Protein AF-A0A141RFL1-F1 (afdb_monomer_lite)

pLDDT: mean 76.65, std 16.72, range [38.09, 94.25]

Secondary structure (DSSP, 8-state):
-----S-STTS-----S--HHHHHHHTT-HHHHHHHHHIIIIIHHHHHHHHHHHHHHHHTSSSHHHHHHHHHHHHHHHHHHHHHHHHHHHHHHHHH-HHHHTTT-

Structure (mmCIF, N/CA/C/O backbone):
data_AF-A0A141RFL1-F1
#
_entry.id   AF-A0A141RFL1-F1
#
loop_
_atom_site.group_PDB
_atom_site.id
_atom_site.type_symbol
_atom_site.label_atom_id
_atom_site.label_alt_id
_atom_site.label_comp_id
_atom_site.label_asym_id
_atom_site.label_entity_id
_atom_site.label_seq_id
_atom_site.pdbx_PDB_ins_code
_atom_site.Cartn_x
_atom_site.Cartn_y
_atom_site.Cartn_z
_atom_site.occupancy
_atom_site.B_iso_or_equiv
_atom_site.auth_seq_id
_atom_site.auth_comp_id
_atom_site.auth_asym_id
_atom_site.auth_atom_id
_atom_site.pdbx_PDB_model_num
ATOM 1 N N . MET A 1 1 ? 50.847 -17.788 4.659 1.00 38.09 1 MET A N 1
ATOM 2 C CA . MET A 1 1 ? 50.616 -16.348 4.912 1.00 38.09 1 MET A CA 1
ATOM 3 C C . MET A 1 1 ? 50.038 -15.738 3.643 1.00 38.09 1 MET A C 1
ATOM 5 O O . MET A 1 1 ? 50.383 -16.218 2.569 1.00 38.09 1 MET A O 1
ATOM 9 N N . PRO A 1 2 ? 49.042 -14.855 3.774 1.00 46.25 2 PRO A N 1
ATOM 10 C CA . PRO A 1 2 ? 47.853 -14.850 2.932 1.00 46.25 2 PRO A CA 1
ATOM 11 C C . PRO A 1 2 ? 48.034 -13.969 1.698 1.00 46.25 2 PRO A C 1
ATOM 13 O O . PRO A 1 2 ? 48.460 -12.825 1.809 1.00 46.25 2 PRO A O 1
ATOM 16 N N . ASN A 1 3 ? 47.656 -14.484 0.530 1.00 41.47 3 ASN A N 1
ATOM 17 C CA . ASN A 1 3 ? 47.456 -13.663 -0.656 1.00 41.47 3 ASN A CA 1
ATOM 18 C C . ASN A 1 3 ? 45.978 -13.252 -0.694 1.00 41.47 3 ASN A C 1
ATOM 20 O O . ASN A 1 3 ? 45.188 -13.775 -1.477 1.00 41.47 3 ASN A O 1
ATOM 24 N N . SER A 1 4 ? 45.592 -12.384 0.245 1.00 47.44 4 SER A N 1
ATOM 25 C CA . SER A 1 4 ? 44.285 -11.730 0.246 1.00 47.44 4 SER A CA 1
ATOM 26 C C . SER A 1 4 ? 44.295 -10.687 -0.864 1.00 47.44 4 SER A C 1
ATOM 28 O O . SER A 1 4 ? 44.675 -9.537 -0.656 1.00 47.44 4 SER A O 1
ATOM 30 N N . THR A 1 5 ? 43.931 -11.113 -2.070 1.00 48.75 5 THR A N 1
ATOM 31 C CA . THR A 1 5 ? 43.609 -10.210 -3.170 1.00 48.75 5 THR A CA 1
ATOM 32 C C . THR A 1 5 ? 42.537 -9.208 -2.710 1.00 48.75 5 THR A C 1
ATOM 34 O O . THR A 1 5 ? 41.634 -9.575 -1.954 1.00 48.75 5 THR A O 1
ATOM 37 N N . PRO A 1 6 ? 42.615 -7.939 -3.140 1.00 47.47 6 PRO A N 1
ATOM 38 C CA . PRO A 1 6 ? 41.807 -6.819 -2.649 1.00 47.47 6 PRO A CA 1
ATOM 39 C C . PRO A 1 6 ? 40.377 -6.849 -3.220 1.00 47.47 6 PRO A C 1
ATOM 41 O O . PRO A 1 6 ? 39.888 -5.881 -3.792 1.00 47.47 6 PRO A O 1
ATOM 44 N N . VAL A 1 7 ? 39.692 -7.986 -3.104 1.00 53.78 7 VAL A N 1
ATOM 45 C CA . VAL A 1 7 ? 38.349 -8.210 -3.666 1.00 53.78 7 VAL A CA 1
ATOM 46 C C . VAL A 1 7 ? 37.215 -7.832 -2.709 1.00 53.78 7 VAL A C 1
ATOM 48 O O . VAL A 1 7 ? 36.050 -7.995 -3.049 1.00 53.78 7 VAL A O 1
ATOM 51 N N . ILE A 1 8 ? 37.532 -7.288 -1.529 1.00 50.91 8 ILE A N 1
ATOM 52 C CA . ILE A 1 8 ? 36.531 -6.823 -0.550 1.00 50.91 8 ILE A CA 1
ATOM 53 C C . ILE A 1 8 ? 36.407 -5.286 -0.536 1.00 50.91 8 ILE A C 1
ATOM 55 O O . ILE A 1 8 ? 35.404 -4.746 -0.080 1.00 50.91 8 ILE A O 1
ATOM 59 N N . GLU A 1 9 ? 37.342 -4.553 -1.145 1.00 44.72 9 GLU A N 1
ATOM 60 C CA . GLU A 1 9 ? 37.351 -3.080 -1.124 1.00 44.72 9 GLU A CA 1
ATOM 61 C C . GLU A 1 9 ? 36.652 -2.429 -2.336 1.00 44.72 9 GLU A C 1
ATOM 63 O O . GLU A 1 9 ? 36.713 -1.222 -2.537 1.00 44.72 9 GLU A O 1
ATOM 68 N N . ALA A 1 10 ? 35.931 -3.217 -3.142 1.00 46.19 10 ALA A N 1
ATOM 69 C CA . ALA A 1 10 ? 35.061 -2.705 -4.209 1.00 46.19 10 ALA A CA 1
ATOM 70 C C . ALA A 1 10 ? 33.584 -2.573 -3.781 1.00 46.19 10 ALA A C 1
ATOM 72 O O . ALA A 1 10 ? 32.742 -2.207 -4.598 1.00 46.19 10 ALA A O 1
ATOM 73 N N . HIS A 1 11 ? 33.251 -2.856 -2.514 1.00 46.78 11 HIS A N 1
ATOM 74 C CA . HIS A 1 11 ? 31.880 -2.755 -1.990 1.00 46.78 11 HIS A CA 1
ATOM 75 C C . HIS A 1 11 ? 31.631 -1.513 -1.112 1.00 46.78 11 HIS A C 1
ATOM 77 O O . HIS A 1 11 ? 30.557 -1.354 -0.541 1.00 46.78 11 HIS A O 1
ATOM 83 N N . SER A 1 12 ? 32.600 -0.599 -1.026 1.00 46.94 12 SER A N 1
ATOM 84 C CA . SER A 1 12 ? 32.512 0.648 -0.249 1.00 46.94 12 SER A CA 1
ATOM 85 C C . SER A 1 12 ? 32.536 1.915 -1.118 1.00 46.94 12 SER A C 1
ATOM 87 O O . SER A 1 12 ? 32.696 3.021 -0.605 1.00 46.94 12 SER A O 1
ATOM 89 N N . ALA A 1 13 ? 32.313 1.801 -2.433 1.00 42.88 13 ALA A N 1
ATOM 90 C CA . ALA A 1 13 ? 32.161 2.952 -3.324 1.00 42.88 13 ALA A CA 1
ATOM 91 C C . ALA A 1 13 ? 30.718 3.487 -3.304 1.00 42.88 13 ALA A C 1
ATOM 93 O O . ALA A 1 13 ? 29.984 3.466 -4.290 1.00 42.88 13 ALA A O 1
ATOM 94 N N . ASN A 1 14 ? 30.334 4.024 -2.152 1.00 55.44 14 ASN A N 1
ATOM 95 C CA . ASN A 1 14 ? 29.365 5.103 -2.059 1.00 55.44 14 ASN A CA 1
ATOM 96 C C . ASN A 1 14 ? 29.792 6.255 -3.000 1.00 55.44 14 ASN A C 1
ATOM 98 O O . ASN A 1 14 ? 30.628 7.082 -2.637 1.00 55.44 14 ASN A O 1
ATOM 102 N N . ARG A 1 15 ? 29.250 6.312 -4.223 1.00 49.81 15 ARG A N 1
ATOM 103 C CA . ARG A 1 15 ? 29.325 7.495 -5.099 1.00 49.81 15 ARG A CA 1
ATOM 104 C C . ARG A 1 15 ? 27.982 7.729 -5.788 1.00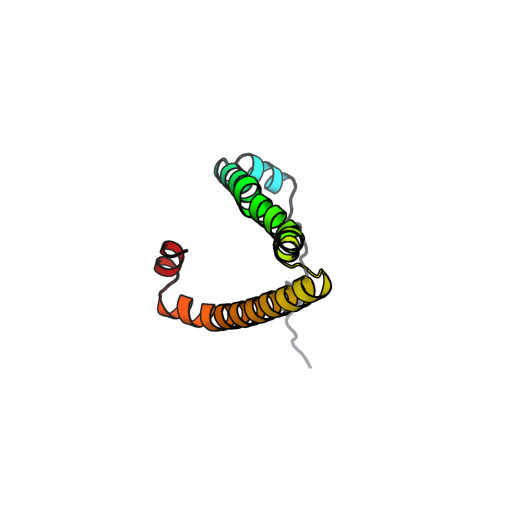 49.81 15 ARG A C 1
ATOM 106 O O . ARG A 1 15 ? 27.754 7.281 -6.901 1.00 49.81 15 ARG A O 1
ATOM 113 N N . GLN A 1 16 ? 27.104 8.440 -5.080 1.00 53.75 16 GLN A N 1
ATOM 114 C CA . GLN A 1 16 ? 25.918 9.137 -5.603 1.00 53.75 16 GLN A CA 1
ATOM 115 C C . GLN A 1 16 ? 25.024 8.320 -6.557 1.00 53.75 16 GLN A C 1
ATOM 117 O O . GLN A 1 16 ? 24.869 8.657 -7.726 1.00 53.75 16 GLN A O 1
ATOM 122 N N . ALA A 1 17 ? 24.324 7.311 -6.027 1.00 56.41 17 ALA A N 1
ATOM 123 C CA . ALA A 1 17 ? 23.152 6.738 -6.709 1.00 56.41 17 ALA A CA 1
ATOM 124 C C . ALA A 1 17 ? 22.019 7.773 -6.898 1.00 56.41 17 ALA A C 1
ATOM 126 O O . ALA A 1 17 ? 21.143 7.610 -7.743 1.00 56.41 17 ALA A O 1
ATOM 127 N N . PHE A 1 18 ? 22.060 8.867 -6.133 1.00 61.31 18 PHE A N 1
ATOM 128 C CA . PHE A 1 18 ? 21.168 10.008 -6.260 1.00 61.31 18 PHE A CA 1
ATOM 129 C C . PHE A 1 18 ? 21.967 11.236 -6.709 1.00 61.31 18 PHE A C 1
ATOM 131 O O . PHE A 1 18 ? 22.635 11.897 -5.913 1.00 61.31 18 PHE A O 1
ATOM 138 N N . SER A 1 19 ? 21.914 11.527 -8.006 1.00 79.62 19 SER A N 1
ATOM 139 C CA . SER A 1 19 ? 22.346 12.804 -8.569 1.00 79.62 19 SER A CA 1
ATOM 140 C C . SER A 1 19 ? 21.109 13.664 -8.799 1.00 79.62 19 SER A C 1
ATOM 142 O O . SER A 1 19 ? 20.146 13.213 -9.422 1.00 79.62 19 SER A O 1
ATOM 144 N N . LEU A 1 20 ? 21.130 14.922 -8.343 1.00 79.44 20 LEU A N 1
ATOM 145 C CA . LEU A 1 20 ? 20.044 15.882 -8.600 1.00 79.44 20 LEU A CA 1
ATOM 146 C C . LEU A 1 20 ? 19.753 16.030 -10.100 1.00 79.44 20 LEU A C 1
ATOM 148 O O . LEU A 1 20 ? 18.621 16.297 -10.495 1.00 79.44 20 LEU A O 1
ATOM 152 N N . ARG A 1 21 ? 20.763 15.793 -10.945 1.00 80.62 21 ARG A N 1
ATOM 153 C CA . ARG A 1 21 ? 20.619 15.772 -12.401 1.00 80.62 21 ARG A CA 1
ATOM 154 C C . ARG A 1 21 ? 19.751 14.605 -12.873 1.00 80.62 21 ARG A C 1
ATOM 156 O O . ARG A 1 21 ? 18.863 14.812 -13.689 1.00 80.62 21 ARG A O 1
ATOM 163 N N . THR A 1 22 ? 19.951 13.415 -12.315 1.00 82.25 22 THR A N 1
ATOM 164 C CA . THR A 1 22 ? 19.136 12.227 -12.608 1.00 82.25 22 THR A CA 1
ATOM 165 C C . THR A 1 22 ? 17.700 12.400 -12.104 1.00 82.25 22 THR A C 1
ATOM 167 O O . THR A 1 22 ? 16.757 12.053 -12.810 1.00 82.25 22 THR A O 1
ATOM 170 N N . ALA A 1 23 ? 17.507 13.018 -10.933 1.00 84.38 23 ALA A N 1
ATOM 171 C CA . ALA A 1 23 ? 16.172 13.377 -10.446 1.00 84.38 23 ALA A CA 1
ATOM 172 C C . ALA A 1 23 ? 15.469 14.389 -11.375 1.00 84.38 23 ALA A C 1
ATOM 174 O O . ALA A 1 23 ? 14.291 14.233 -11.691 1.00 84.38 23 ALA A O 1
ATOM 175 N N . ALA A 1 24 ? 16.196 15.392 -11.877 1.00 86.25 24 ALA A N 1
ATOM 176 C CA . ALA A 1 24 ? 15.665 16.354 -12.843 1.00 86.25 24 ALA A CA 1
ATOM 177 C C . ALA A 1 24 ? 15.349 15.720 -14.213 1.00 86.25 24 ALA A C 1
ATOM 179 O O . ALA A 1 24 ? 14.409 16.141 -14.888 1.00 86.25 24 ALA A O 1
ATOM 180 N N . GLU A 1 25 ? 16.104 14.703 -14.630 1.00 86.56 25 GLU A N 1
ATOM 181 C CA . GLU A 1 25 ? 15.823 13.927 -15.843 1.00 86.56 25 GLU A CA 1
ATOM 182 C C . GLU A 1 25 ? 14.548 13.077 -15.696 1.00 86.56 25 GLU A C 1
ATOM 184 O O . GLU A 1 25 ? 13.744 13.040 -16.628 1.00 86.56 25 GLU A O 1
ATOM 189 N N . LEU A 1 26 ? 14.286 12.494 -14.518 1.00 86.44 26 LEU A N 1
ATOM 190 C CA . LEU A 1 26 ? 13.026 11.787 -14.231 1.00 86.44 26 LEU A CA 1
ATOM 191 C C . LEU A 1 26 ? 11.802 12.705 -14.363 1.00 86.44 26 LEU A C 1
ATOM 193 O O . LEU A 1 26 ? 10.797 12.307 -14.951 1.00 86.44 26 LEU A O 1
ATOM 197 N N . LEU A 1 27 ? 11.903 13.959 -13.907 1.00 88.31 27 LEU A N 1
ATOM 198 C CA . LEU A 1 27 ? 10.829 14.953 -14.046 1.00 88.31 27 LEU A CA 1
ATOM 199 C C . LEU A 1 27 ? 10.511 15.308 -15.508 1.00 88.31 27 LEU A C 1
ATOM 201 O O . LEU A 1 27 ? 9.428 15.818 -15.791 1.00 88.31 27 LEU A O 1
ATOM 205 N N . ARG A 1 28 ? 11.412 15.030 -16.458 1.00 88.75 28 ARG A N 1
ATOM 206 C CA . ARG A 1 28 ? 11.149 15.210 -17.897 1.00 88.75 28 ARG A CA 1
ATOM 207 C C . ARG A 1 28 ? 10.444 14.014 -18.539 1.00 88.75 28 ARG A C 1
ATOM 209 O O . ARG A 1 28 ? 10.012 14.118 -19.685 1.00 88.75 28 ARG A O 1
ATOM 216 N N . MET A 1 29 ? 10.313 12.884 -17.842 1.00 91.94 29 MET A N 1
ATOM 217 C CA . MET A 1 29 ? 9.712 11.673 -18.400 1.00 91.94 29 MET A CA 1
ATOM 218 C C . MET A 1 29 ? 8.183 11.681 -18.235 1.00 91.94 29 MET A C 1
ATOM 220 O O . MET A 1 29 ? 7.690 11.622 -17.110 1.00 91.94 29 MET A O 1
ATOM 224 N N . PRO A 1 30 ? 7.385 11.635 -19.320 1.00 89.12 30 PRO A N 1
ATOM 225 C CA . PRO A 1 30 ? 5.921 11.629 -19.210 1.00 89.12 30 PRO A CA 1
ATOM 226 C C . PRO A 1 30 ? 5.381 10.379 -18.496 1.00 89.12 30 PRO A C 1
ATOM 228 O O . PRO A 1 30 ? 4.388 10.445 -17.777 1.00 89.12 30 PRO A O 1
ATOM 231 N N . ARG A 1 31 ? 6.070 9.235 -18.622 1.00 90.31 31 ARG A N 1
ATOM 232 C CA . ARG A 1 31 ? 5.717 7.994 -17.908 1.00 90.31 31 ARG A CA 1
ATOM 233 C C . ARG A 1 31 ? 5.869 8.127 -16.390 1.00 90.31 31 ARG A C 1
ATOM 235 O O . ARG A 1 31 ? 5.110 7.505 -15.658 1.00 90.31 31 ARG A O 1
ATOM 242 N N . PHE A 1 32 ? 6.821 8.941 -15.929 1.00 91.62 32 PHE A N 1
ATOM 243 C CA . PHE A 1 32 ? 7.018 9.207 -14.506 1.00 91.62 32 P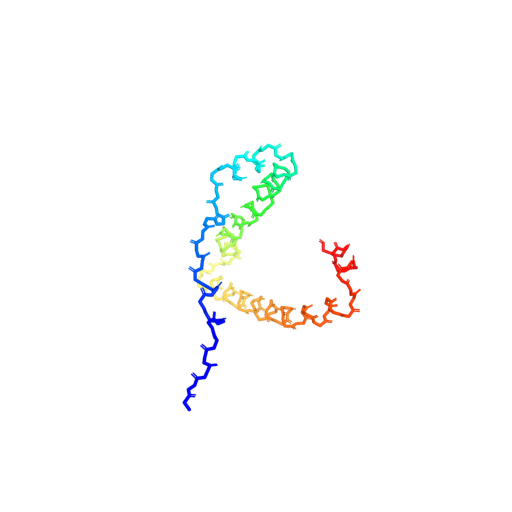HE A CA 1
ATOM 244 C C . PHE A 1 32 ? 5.852 10.016 -13.932 1.00 91.62 32 PHE A C 1
ATOM 246 O O . PHE A 1 32 ? 5.334 9.672 -12.878 1.00 91.62 32 PHE A O 1
ATOM 253 N N . TRP A 1 33 ? 5.351 11.007 -14.673 1.00 94.00 33 TRP A N 1
ATOM 254 C CA . TRP A 1 33 ? 4.134 11.729 -14.293 1.00 94.00 33 TRP A CA 1
ATOM 255 C C . TRP A 1 33 ? 2.899 10.828 -14.263 1.00 94.00 33 TRP A C 1
ATOM 257 O O . TRP A 1 33 ? 2.113 10.920 -13.326 1.00 94.00 33 TRP A O 1
ATOM 267 N N . GLY A 1 34 ? 2.758 9.906 -15.223 1.00 92.75 34 GLY A N 1
ATOM 268 C CA . GLY A 1 34 ? 1.706 8.884 -15.177 1.00 92.75 34 GLY A CA 1
ATOM 269 C C . GLY A 1 34 ? 1.784 8.013 -13.917 1.00 92.75 34 GLY A C 1
ATOM 270 O O . GLY A 1 34 ? 0.767 7.763 -13.276 1.00 92.75 34 GLY A O 1
ATOM 271 N N . PHE A 1 35 ? 2.995 7.617 -13.513 1.00 92.81 35 PHE A N 1
ATOM 272 C CA . PHE A 1 35 ? 3.217 6.898 -12.258 1.00 92.81 35 PHE A CA 1
ATOM 273 C C . PHE A 1 35 ? 2.880 7.752 -11.027 1.00 92.81 35 PHE A C 1
ATOM 275 O O . PHE A 1 35 ? 2.204 7.261 -10.130 1.00 92.81 35 PHE A O 1
ATOM 282 N N . ILE A 1 36 ? 3.270 9.032 -10.994 1.00 93.56 36 ILE A N 1
ATOM 283 C CA . ILE A 1 36 ? 2.897 9.952 -9.906 1.00 93.56 36 ILE A CA 1
ATOM 284 C C . ILE A 1 36 ? 1.377 10.059 -9.787 1.00 93.56 36 ILE A C 1
ATOM 286 O O . ILE A 1 36 ? 0.848 9.937 -8.688 1.00 93.56 36 ILE A O 1
ATOM 290 N N . VAL A 1 37 ? 0.667 10.255 -10.901 1.00 94.19 37 VAL A N 1
ATOM 291 C CA . VAL A 1 37 ? -0.801 10.343 -10.900 1.00 94.19 37 VAL A CA 1
ATOM 292 C C . VAL A 1 37 ? -1.424 9.049 -10.388 1.00 94.19 37 VAL A C 1
ATOM 294 O O . VAL A 1 37 ? -2.364 9.109 -9.604 1.00 94.19 37 VAL A O 1
ATOM 297 N N . TYR A 1 38 ? -0.891 7.888 -10.771 1.00 92.38 38 TYR A N 1
ATOM 298 C CA . TYR A 1 38 ? -1.348 6.606 -10.239 1.00 92.38 38 TYR A CA 1
ATOM 299 C C . TYR A 1 38 ? -1.119 6.494 -8.726 1.00 92.38 38 TYR A C 1
ATOM 301 O O . TYR A 1 38 ? -2.036 6.138 -7.990 1.00 92.38 38 TYR A O 1
ATOM 309 N N . VAL A 1 39 ? 0.079 6.835 -8.244 1.00 92.62 39 VAL A N 1
ATOM 310 C CA . VAL A 1 39 ? 0.402 6.782 -6.813 1.00 92.62 39 VAL A CA 1
ATOM 311 C C . VAL A 1 39 ? -0.503 7.725 -6.026 1.00 92.62 39 VAL A C 1
ATOM 313 O O . VAL A 1 39 ? -1.122 7.299 -5.060 1.00 92.62 39 VAL A O 1
ATOM 316 N N . 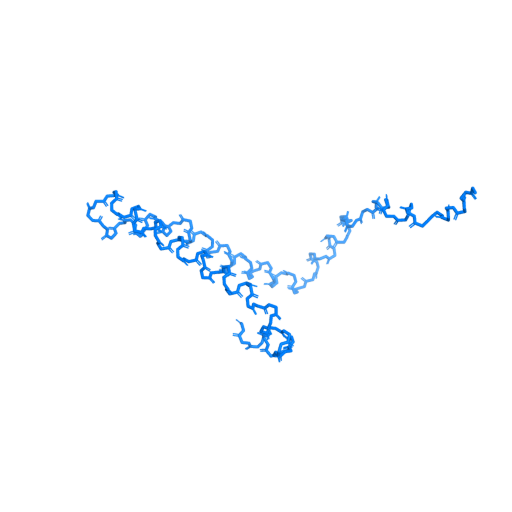VAL A 1 40 ? -0.647 8.975 -6.464 1.00 93.88 40 VAL A N 1
ATOM 317 C CA . VAL A 1 40 ? -1.478 9.973 -5.775 1.00 93.88 40 VAL A CA 1
ATOM 318 C C . VAL A 1 40 ? -2.968 9.636 -5.874 1.00 93.88 40 VAL A C 1
ATOM 320 O O . VAL A 1 40 ? -3.704 9.805 -4.908 1.00 93.88 40 VAL A O 1
ATOM 323 N N . GLY A 1 41 ? -3.429 9.173 -7.035 1.00 90.50 41 GLY 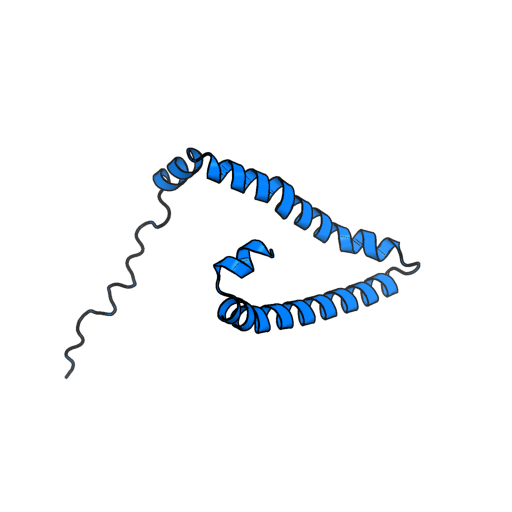A N 1
ATOM 324 C CA . GLY A 1 41 ? -4.847 8.938 -7.300 1.00 90.50 41 GLY A CA 1
ATOM 325 C C . GLY A 1 41 ? -5.375 7.609 -6.768 1.00 90.50 41 GLY A C 1
ATOM 326 O O . GLY A 1 41 ? -6.536 7.538 -6.383 1.00 90.50 41 GLY A O 1
ATOM 327 N N . VAL A 1 42 ? -4.549 6.563 -6.744 1.00 92.56 42 VAL A N 1
ATOM 328 C CA . VAL A 1 42 ? -4.967 5.214 -6.334 1.00 92.56 42 VAL A CA 1
ATOM 329 C C . VAL A 1 42 ? -4.346 4.850 -4.996 1.00 92.56 42 VAL A C 1
ATOM 331 O O . VAL A 1 42 ? -5.077 4.646 -4.032 1.00 92.56 42 VAL A O 1
ATOM 334 N N . ALA A 1 43 ? -3.013 4.801 -4.914 1.00 91.19 43 ALA A N 1
ATOM 335 C CA . ALA A 1 43 ? -2.336 4.321 -3.710 1.00 91.19 43 ALA A CA 1
ATOM 336 C C . ALA A 1 43 ? -2.594 5.245 -2.509 1.00 91.19 43 ALA A C 1
ATOM 338 O O . ALA A 1 43 ? -3.046 4.787 -1.468 1.00 91.19 43 ALA A O 1
ATOM 339 N N . SER A 1 44 ? -2.414 6.559 -2.670 1.00 91.25 44 SER A N 1
ATOM 340 C CA . SER A 1 44 ? -2.640 7.513 -1.580 1.00 91.25 44 SER A CA 1
ATOM 341 C C . SER A 1 44 ? -4.113 7.617 -1.179 1.00 91.25 44 SER A C 1
ATOM 343 O O . SER A 1 44 ? -4.410 7.789 -0.002 1.00 91.25 44 SER A O 1
ATOM 345 N N . VAL A 1 45 ? -5.048 7.497 -2.127 1.00 91.88 45 VAL A N 1
ATOM 346 C CA . VAL A 1 45 ? -6.486 7.491 -1.806 1.00 91.88 45 VAL A CA 1
ATOM 347 C C . VAL A 1 45 ? -6.860 6.233 -1.024 1.00 91.88 45 VAL A C 1
ATOM 349 O O . VAL A 1 45 ? -7.594 6.331 -0.042 1.00 91.88 45 VAL A O 1
ATOM 352 N N . TYR A 1 46 ? -6.328 5.074 -1.422 1.00 90.19 46 TYR A N 1
ATOM 353 C CA . TYR A 1 46 ? -6.506 3.827 -0.685 1.00 90.19 46 TYR A CA 1
ATOM 354 C C . TYR A 1 46 ? -5.930 3.922 0.732 1.00 90.19 46 TYR A C 1
ATOM 356 O O . TYR A 1 46 ? -6.628 3.588 1.684 1.00 90.19 46 TYR A O 1
ATOM 364 N N . ASP A 1 47 ? -4.717 4.456 0.893 1.00 90.25 47 ASP A N 1
ATOM 365 C CA . ASP A 1 47 ? -4.094 4.625 2.211 1.00 90.25 47 ASP A CA 1
ATOM 366 C C . ASP A 1 47 ? -4.937 5.519 3.134 1.00 90.25 47 ASP A C 1
ATOM 368 O O . ASP A 1 47 ? -5.141 5.197 4.304 1.00 90.25 47 ASP A O 1
ATOM 372 N N . VAL A 1 48 ? -5.470 6.636 2.621 1.00 91.19 48 VAL A N 1
ATOM 373 C CA . VAL A 1 48 ? -6.351 7.523 3.405 1.00 91.19 48 VAL A CA 1
ATOM 374 C C . VAL A 1 48 ? -7.657 6.818 3.775 1.00 91.19 48 VAL A C 1
ATOM 376 O O . VAL A 1 48 ? -8.143 6.973 4.899 1.00 91.19 48 VAL A O 1
ATOM 379 N N . PHE A 1 49 ? -8.227 6.042 2.851 1.00 89.31 49 PHE A N 1
ATOM 380 C CA . PHE A 1 49 ? -9.406 5.227 3.127 1.00 89.31 49 PHE A CA 1
ATOM 381 C C . PHE A 1 49 ? -9.126 4.212 4.241 1.00 89.31 49 PHE A C 1
ATOM 383 O O . PHE A 1 49 ? -9.888 4.159 5.206 1.00 89.31 49 PHE A O 1
ATOM 390 N N . ASP A 1 50 ? -8.024 3.467 4.155 1.00 88.19 50 ASP A N 1
ATOM 391 C CA . ASP A 1 50 ? -7.659 2.435 5.128 1.00 88.19 50 ASP A CA 1
ATOM 392 C C . ASP A 1 50 ? -7.394 3.032 6.523 1.00 88.19 50 ASP A C 1
ATOM 394 O O . ASP A 1 50 ? -7.883 2.531 7.538 1.00 88.19 50 ASP A O 1
ATOM 398 N N . GLN A 1 51 ? -6.753 4.205 6.586 1.00 87.88 51 GLN A N 1
ATOM 399 C CA . GLN A 1 51 ? -6.565 4.948 7.840 1.00 87.88 51 GLN A CA 1
ATOM 400 C C . GLN A 1 51 ? -7.889 5.309 8.529 1.00 87.88 51 GLN A C 1
ATOM 402 O O . GLN A 1 51 ? -7.984 5.283 9.760 1.00 87.88 51 GLN A O 1
ATOM 407 N N . GLN A 1 52 ? -8.923 5.656 7.759 1.00 87.62 52 GLN A N 1
ATOM 408 C CA . GLN A 1 52 ? -10.243 5.983 8.307 1.00 87.62 52 GLN A CA 1
ATOM 409 C C . GLN A 1 52 ? -11.154 4.763 8.461 1.00 87.62 52 GLN A C 1
ATOM 411 O O . GLN A 1 52 ? -12.127 4.820 9.226 1.00 87.62 52 GLN A O 1
ATOM 416 N N . PHE A 1 53 ? -10.828 3.652 7.800 1.00 86.19 53 PHE A N 1
ATOM 417 C CA . PHE A 1 53 ? -11.621 2.430 7.801 1.00 86.19 53 PHE A CA 1
ATOM 418 C C . PHE A 1 53 ? -11.862 1.917 9.221 1.00 86.19 53 PHE A C 1
ATOM 420 O O . PHE A 1 53 ? -12.980 1.530 9.546 1.00 86.19 53 PHE A O 1
ATOM 427 N N . ALA A 1 54 ? -10.874 2.018 10.114 1.00 79.69 54 ALA A N 1
ATOM 428 C CA . ALA A 1 54 ? -11.030 1.625 11.514 1.00 79.69 54 ALA A CA 1
ATOM 429 C C . ALA A 1 54 ? -12.152 2.391 12.242 1.00 79.69 54 ALA A C 1
ATOM 431 O O . ALA A 1 54 ? -12.879 1.811 13.050 1.00 79.69 54 ALA A O 1
ATOM 432 N N . ASN A 1 55 ? -12.318 3.688 11.969 1.00 83.00 55 ASN A N 1
ATOM 433 C CA . ASN A 1 55 ? -13.369 4.502 12.588 1.00 83.00 55 ASN A CA 1
ATOM 434 C C . ASN A 1 55 ? -14.738 4.212 11.961 1.00 83.00 55 ASN A C 1
ATOM 436 O O . ASN A 1 55 ? -15.726 4.071 12.683 1.00 83.00 55 ASN A O 1
ATOM 440 N N . PHE A 1 56 ? -14.781 4.048 10.636 1.00 83.69 56 PHE A N 1
ATOM 441 C CA . PHE A 1 56 ? -15.981 3.626 9.916 1.00 83.69 56 PHE A CA 1
ATOM 442 C C . PHE A 1 56 ? -16.463 2.248 10.392 1.00 83.69 56 PHE A C 1
ATOM 444 O O . PHE A 1 56 ? -17.619 2.100 10.773 1.00 83.69 56 PHE A O 1
ATOM 451 N N . PHE A 1 57 ? -15.570 1.262 10.482 1.00 82.12 57 PHE A N 1
ATOM 452 C CA . PHE A 1 57 ? -15.874 -0.098 10.928 1.00 82.12 57 PHE A CA 1
ATOM 453 C C . PHE A 1 57 ? -16.415 -0.138 12.362 1.00 82.12 57 PHE A C 1
ATOM 455 O O . PHE A 1 57 ? -17.408 -0.810 12.633 1.00 82.12 57 PHE A O 1
ATOM 462 N N . LYS A 1 58 ? -15.824 0.636 13.283 1.00 77.69 58 LYS A N 1
ATOM 463 C CA . LYS A 1 58 ? -16.313 0.744 14.668 1.00 77.69 58 LYS A CA 1
ATOM 464 C C . LYS A 1 58 ? -17.719 1.346 14.756 1.00 77.69 58 LYS A C 1
ATOM 466 O O . LYS A 1 58 ? -18.452 0.974 15.667 1.00 77.69 58 LYS A O 1
ATOM 471 N N . SER A 1 59 ? -18.112 2.218 13.822 1.00 82.25 59 SER A N 1
ATOM 472 C CA . SER A 1 59 ? -19.447 2.842 13.815 1.00 82.25 59 SER A CA 1
ATOM 473 C C . SER A 1 59 ? -20.603 1.855 13.590 1.00 82.25 59 SER A C 1
ATOM 475 O O . SER A 1 59 ? -21.729 2.138 13.987 1.00 82.25 59 SER A O 1
ATOM 477 N N . PHE A 1 60 ? -20.330 0.670 13.030 1.00 81.94 60 PHE A N 1
ATOM 478 C CA . PHE A 1 60 ? -21.330 -0.390 12.845 1.00 81.94 60 PHE A CA 1
ATOM 479 C C . PHE A 1 60 ? -21.685 -1.136 14.138 1.00 81.94 60 PHE A C 1
ATOM 481 O O . PHE A 1 60 ? -22.622 -1.936 14.147 1.00 81.94 60 PHE A O 1
ATOM 488 N N . PHE A 1 61 ? -20.954 -0.903 15.232 1.00 80.44 61 PHE A N 1
ATOM 489 C CA . PHE A 1 61 ? -21.147 -1.607 16.496 1.00 80.44 61 PHE A CA 1
ATOM 490 C C . PHE A 1 61 ? -21.738 -0.683 17.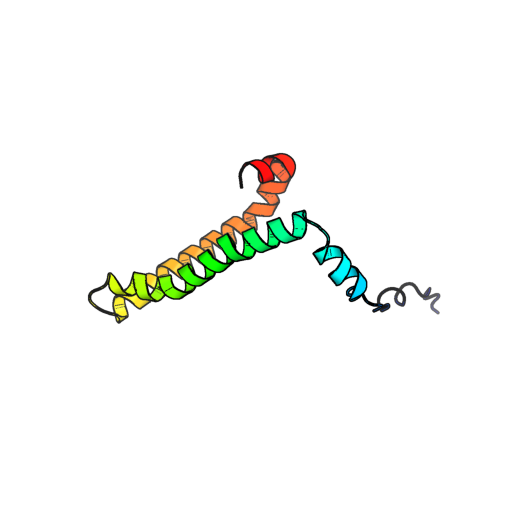558 1.00 80.44 61 PHE A C 1
ATOM 492 O O . PHE A 1 61 ? -21.292 0.444 17.752 1.00 80.44 61 PHE A O 1
ATOM 499 N N . ALA A 1 62 ? -22.710 -1.201 18.313 1.00 74.00 62 ALA A N 1
ATOM 500 C CA . ALA A 1 62 ? -23.349 -0.464 19.403 1.00 74.00 62 ALA A CA 1
ATOM 501 C C . ALA A 1 62 ? -22.405 -0.188 20.591 1.00 74.00 62 ALA A C 1
ATOM 503 O O . ALA A 1 62 ? -22.641 0.750 21.348 1.00 74.00 62 ALA A O 1
ATOM 504 N N . SER A 1 63 ? -21.340 -0.986 20.764 1.00 81.94 63 SER A N 1
ATOM 505 C CA . SER A 1 63 ? -20.297 -0.741 21.764 1.00 81.94 63 SER A CA 1
ATOM 506 C C . SER A 1 63 ? -18.910 -0.590 21.113 1.00 81.94 63 SER A C 1
ATOM 508 O O . SER A 1 63 ? -18.481 -1.467 20.351 1.00 81.94 63 SER A O 1
ATOM 510 N N . PRO A 1 64 ? -18.158 0.483 21.433 1.00 73.81 64 PRO A N 1
ATOM 511 C CA . PRO A 1 64 ? -16.812 0.710 20.896 1.00 73.81 64 PRO A CA 1
ATOM 512 C C . PRO A 1 64 ? -15.821 -0.417 21.221 1.00 73.81 64 PRO A C 1
ATOM 514 O O . PRO A 1 64 ? -14.906 -0.703 20.443 1.00 73.81 64 PRO A O 1
ATOM 517 N N . GLN A 1 65 ? -16.009 -1.071 22.370 1.00 80.38 65 GLN A N 1
ATOM 518 C CA . GLN A 1 65 ? -15.175 -2.177 22.833 1.00 80.38 65 GLN A CA 1
ATOM 519 C C . GLN A 1 65 ? -15.337 -3.397 21.925 1.00 80.38 65 GLN A C 1
ATOM 521 O O . GLN A 1 65 ? -14.336 -3.964 21.488 1.00 80.38 65 GLN A O 1
ATOM 526 N N . ARG A 1 66 ? -16.578 -3.752 21.558 1.00 80.12 66 ARG A N 1
ATOM 527 C CA . ARG A 1 66 ? -16.830 -4.887 20.662 1.00 80.12 66 ARG A CA 1
ATOM 528 C C . ARG A 1 66 ? -16.352 -4.601 19.241 1.00 80.12 66 ARG A C 1
ATOM 530 O O . ARG A 1 66 ? -15.757 -5.476 18.623 1.00 80.12 66 ARG A O 1
ATOM 537 N N . GLY A 1 67 ? -16.540 -3.373 18.752 1.00 79.62 67 GLY A N 1
ATOM 538 C CA . GLY A 1 67 ? -16.026 -2.962 17.442 1.00 79.62 67 GLY A CA 1
ATOM 539 C C . GLY A 1 67 ? -14.499 -3.031 17.350 1.00 79.62 67 GLY A C 1
ATOM 540 O O . GLY A 1 67 ? -13.964 -3.468 16.336 1.00 79.62 67 GLY A O 1
ATOM 541 N N . THR A 1 68 ? -13.788 -2.673 18.422 1.00 82.81 68 THR A N 1
ATOM 542 C CA . THR A 1 68 ? -12.317 -2.756 18.470 1.00 82.81 68 THR A CA 1
ATOM 543 C C . THR A 1 68 ? -11.823 -4.203 18.518 1.00 82.81 68 THR A C 1
ATOM 545 O O . THR A 1 68 ? -10.865 -4.542 17.829 1.00 82.81 68 THR A O 1
ATOM 548 N N . GLU A 1 69 ? -12.491 -5.065 19.285 1.00 85.88 69 GLU A N 1
ATOM 549 C CA . GLU A 1 69 ? -12.156 -6.490 19.375 1.00 85.88 69 GLU A CA 1
ATOM 550 C C . GLU A 1 69 ? -12.344 -7.203 18.024 1.00 85.88 69 GLU A C 1
ATOM 552 O O . GLU A 1 69 ? -11.439 -7.885 17.545 1.00 85.88 69 GLU A O 1
ATOM 557 N N . VAL A 1 70 ? -13.488 -6.986 17.362 1.00 85.38 70 VAL A N 1
ATOM 558 C CA . VAL A 1 70 ? -13.770 -7.572 16.041 1.00 85.38 70 VAL A CA 1
ATOM 559 C C . VAL A 1 70 ? -12.814 -7.029 14.981 1.00 85.38 70 VAL A C 1
ATOM 561 O O . VAL A 1 70 ? -12.308 -7.807 14.175 1.00 85.38 70 VAL A O 1
ATOM 564 N N . PHE A 1 71 ? -12.515 -5.726 15.004 1.00 84.75 71 PHE A N 1
ATOM 565 C CA . PHE A 1 71 ? -11.520 -5.137 14.107 1.00 84.75 71 PHE A CA 1
ATOM 566 C C . PHE A 1 71 ? -10.151 -5.804 14.283 1.00 84.75 71 PHE A C 1
ATOM 568 O O . PHE A 1 71 ? -9.546 -6.221 13.302 1.00 84.75 71 PHE A O 1
ATOM 575 N N . GLY A 1 72 ? -9.709 -6.005 15.530 1.00 85.44 72 GLY A N 1
ATOM 576 C CA . GLY A 1 72 ? -8.458 -6.704 15.827 1.00 85.44 72 GLY A CA 1
ATOM 577 C C . GLY A 1 72 ? -8.422 -8.136 15.285 1.00 85.44 72 GLY A C 1
ATOM 578 O O . GLY A 1 72 ? -7.419 -8.538 14.690 1.00 85.44 72 GLY A O 1
ATOM 579 N N . PHE A 1 73 ? -9.514 -8.897 15.424 1.00 89.69 73 PHE A N 1
ATOM 580 C CA . PHE A 1 73 ? -9.600 -10.245 14.849 1.00 89.69 73 PHE A CA 1
ATOM 581 C C . PHE A 1 73 ? -9.523 -10.236 13.320 1.00 89.69 73 PHE A C 1
ATOM 583 O O . PHE A 1 73 ? -8.808 -11.058 12.745 1.00 89.69 73 PHE A O 1
ATOM 590 N N . VAL A 1 74 ? -10.216 -9.302 12.664 1.00 88.56 74 VAL A N 1
ATOM 591 C CA . VAL A 1 74 ? -10.203 -9.172 11.200 1.00 88.56 74 VAL A CA 1
ATOM 592 C C . VAL A 1 74 ? -8.813 -8.786 10.699 1.00 88.56 74 VAL A C 1
ATOM 594 O O . VAL A 1 74 ? -8.302 -9.446 9.799 1.00 88.56 74 VAL A O 1
ATOM 597 N N . THR A 1 75 ? -8.165 -7.790 11.308 1.00 88.62 75 THR A N 1
ATOM 598 C CA . THR A 1 75 ? -6.801 -7.382 10.938 1.00 88.62 75 THR A CA 1
ATOM 599 C C . THR A 1 75 ? -5.804 -8.521 11.137 1.00 88.62 75 THR A C 1
ATOM 601 O O . THR A 1 75 ? -5.025 -8.816 10.238 1.00 88.62 75 THR A O 1
ATOM 604 N N . THR A 1 76 ? -5.863 -9.226 12.271 1.00 91.00 76 THR A N 1
ATOM 605 C CA . THR A 1 76 ? -4.957 -10.357 12.539 1.00 91.00 76 THR A CA 1
ATOM 606 C C . THR A 1 76 ? -5.160 -11.492 11.534 1.00 91.00 76 THR A C 1
ATOM 608 O O . THR A 1 76 ? -4.190 -12.048 11.022 1.00 91.00 76 THR A O 1
ATOM 611 N N . GLY A 1 77 ? -6.414 -11.829 11.219 1.00 92.81 77 GLY A N 1
ATOM 612 C CA . GLY A 1 77 ? -6.724 -12.826 10.193 1.00 92.81 77 GLY A CA 1
ATOM 613 C C . GLY A 1 77 ? -6.269 -12.392 8.796 1.00 92.81 77 GLY A C 1
ATOM 614 O O . GLY A 1 77 ? -5.727 -13.208 8.050 1.00 92.81 77 GLY A O 1
ATOM 615 N N . GLY A 1 78 ? -6.433 -11.108 8.469 1.00 89.75 78 GLY A N 1
ATOM 616 C CA . GLY A 1 78 ? -5.960 -10.505 7.225 1.00 89.75 78 GLY A CA 1
ATOM 617 C C . GLY A 1 78 ? -4.444 -10.597 7.073 1.00 89.75 78 GLY A C 1
ATOM 618 O O . GLY A 1 78 ? -3.972 -11.049 6.034 1.00 89.75 78 GLY A O 1
ATOM 619 N N . GLU A 1 79 ? -3.683 -10.272 8.119 1.00 92.25 79 GLU A N 1
ATOM 620 C CA . GLU A 1 79 ? -2.218 -10.373 8.101 1.00 92.25 79 GLU A CA 1
ATOM 621 C C . GLU A 1 79 ? -1.725 -11.820 8.000 1.00 92.25 79 GLU A C 1
ATOM 623 O O . GLU A 1 79 ? -0.773 -12.103 7.274 1.00 92.25 79 GLU A O 1
ATOM 628 N N . LEU A 1 80 ? -2.394 -12.770 8.660 1.00 94.25 80 LEU A N 1
ATOM 629 C CA . LEU A 1 80 ? -2.076 -14.193 8.502 1.00 94.25 80 LEU A CA 1
ATOM 630 C C . LEU A 1 80 ? -2.315 -14.673 7.065 1.00 94.25 80 LEU A C 1
ATOM 632 O O . LEU A 1 80 ? -1.493 -15.407 6.510 1.00 94.25 80 LEU A O 1
ATOM 636 N N . LEU A 1 81 ? -3.417 -14.243 6.447 1.00 91.81 81 LEU A N 1
ATOM 637 C CA . LEU A 1 81 ? -3.701 -14.542 5.048 1.00 91.81 81 LEU A CA 1
ATOM 638 C C . LEU A 1 81 ? -2.685 -13.867 4.118 1.00 91.81 81 LEU A C 1
ATOM 640 O O . LEU A 1 81 ? -2.183 -14.515 3.202 1.00 91.81 81 LEU A O 1
ATOM 644 N N . ASN A 1 82 ? -2.338 -12.606 4.373 1.00 90.44 82 ASN A N 1
ATOM 645 C CA . ASN A 1 82 ? -1.314 -11.874 3.632 1.00 90.44 82 ASN A CA 1
ATOM 646 C C . ASN A 1 82 ? 0.040 -12.596 3.705 1.00 90.44 82 ASN A C 1
ATOM 648 O O . ASN A 1 82 ? 0.659 -12.855 2.675 1.00 90.44 82 ASN A O 1
ATOM 652 N N . ALA A 1 83 ? 0.458 -13.028 4.895 1.00 90.31 83 ALA A N 1
ATOM 653 C CA . ALA A 1 83 ? 1.675 -13.810 5.084 1.00 90.31 83 ALA A CA 1
ATOM 654 C C . ALA A 1 83 ? 1.639 -15.137 4.308 1.00 90.31 83 ALA A C 1
ATOM 656 O O . ALA A 1 83 ? 2.627 -15.505 3.669 1.00 90.31 83 ALA A O 1
ATOM 657 N N . LEU A 1 84 ? 0.498 -15.837 4.300 1.00 91.00 84 LEU A N 1
ATOM 658 C CA . LEU A 1 84 ? 0.319 -17.063 3.518 1.00 91.00 84 LEU A CA 1
ATOM 659 C C . LEU A 1 84 ? 0.416 -16.796 2.008 1.00 91.00 84 LEU A C 1
ATOM 661 O O . LEU A 1 84 ? 1.068 -17.556 1.288 1.00 91.00 84 LEU A O 1
ATOM 665 N N . ILE A 1 85 ? -0.199 -15.713 1.527 1.00 89.00 85 ILE A N 1
ATOM 666 C CA . ILE A 1 85 ? -0.133 -15.292 0.123 1.00 89.00 85 ILE A CA 1
ATOM 667 C C . ILE A 1 85 ? 1.308 -14.943 -0.245 1.00 89.00 85 ILE A C 1
ATOM 669 O O . ILE A 1 85 ? 1.807 -15.453 -1.244 1.00 89.00 85 ILE A O 1
ATOM 673 N N . MET A 1 86 ? 2.006 -14.148 0.570 1.00 89.19 86 MET A N 1
ATOM 674 C CA . MET A 1 86 ? 3.408 -13.784 0.346 1.00 89.19 86 MET A CA 1
ATOM 675 C C . MET A 1 86 ? 4.340 -14.999 0.385 1.00 89.19 86 MET A C 1
ATO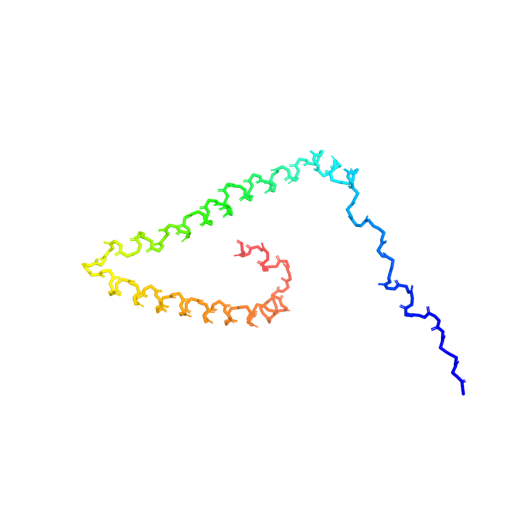M 677 O O . MET A 1 86 ? 5.285 -15.060 -0.397 1.00 89.19 86 MET A O 1
ATOM 681 N N . PHE A 1 87 ? 4.066 -15.994 1.232 1.00 88.25 87 PHE A N 1
ATOM 682 C CA . PHE A 1 87 ? 4.802 -17.260 1.247 1.00 88.25 87 PHE A CA 1
ATOM 683 C C . PHE A 1 87 ? 4.585 -18.066 -0.044 1.00 88.25 87 PHE A C 1
ATOM 685 O O . PHE A 1 87 ? 5.524 -18.643 -0.594 1.00 88.25 87 PHE A O 1
ATOM 692 N N . CYS A 1 88 ? 3.355 -18.075 -0.563 1.00 84.06 88 CYS A N 1
ATOM 693 C CA . CYS A 1 88 ? 3.016 -18.757 -1.812 1.00 84.06 88 CYS A CA 1
ATOM 694 C C . CYS A 1 88 ? 3.428 -17.964 -3.066 1.00 84.06 88 CYS A C 1
ATOM 696 O O . CYS A 1 88 ? 3.629 -18.564 -4.123 1.00 84.06 88 CYS A O 1
ATOM 698 N N . ALA A 1 89 ? 3.573 -16.639 -2.977 1.00 84.62 89 ALA A N 1
ATOM 699 C CA . ALA A 1 89 ? 3.811 -15.755 -4.116 1.00 84.62 89 ALA A CA 1
ATOM 700 C C . ALA A 1 89 ? 5.063 -16.134 -4.933 1.00 84.62 89 ALA A C 1
ATOM 702 O O . ALA A 1 89 ? 4.939 -16.238 -6.155 1.00 84.62 89 ALA A O 1
ATOM 703 N N . PRO A 1 90 ? 6.230 -16.456 -4.334 1.00 78.38 90 PRO A N 1
ATOM 704 C CA . PRO A 1 90 ? 7.383 -16.946 -5.085 1.00 78.38 90 PRO A CA 1
ATOM 705 C C . PRO A 1 90 ? 7.086 -18.240 -5.845 1.00 78.38 90 PRO A C 1
ATOM 707 O O . PRO A 1 90 ? 7.470 -18.377 -7.003 1.00 78.38 90 PRO A O 1
ATOM 710 N N . ALA A 1 91 ? 6.373 -19.188 -5.229 1.00 77.44 91 ALA A N 1
ATOM 711 C CA . ALA A 1 91 ? 6.030 -20.461 -5.861 1.00 77.44 91 ALA A CA 1
ATOM 712 C C . ALA A 1 91 ? 5.036 -20.281 -7.022 1.00 77.44 91 ALA A C 1
ATOM 714 O O . ALA A 1 91 ? 5.167 -20.942 -8.053 1.00 77.44 91 ALA A O 1
ATOM 715 N N . ILE A 1 92 ? 4.079 -19.359 -6.877 1.00 70.94 92 ILE A N 1
ATOM 716 C CA . ILE A 1 92 ? 3.090 -19.004 -7.904 1.00 70.94 92 ILE A CA 1
ATOM 717 C C . ILE A 1 92 ? 3.772 -18.296 -9.081 1.00 70.94 92 ILE A C 1
ATOM 719 O O . ILE A 1 92 ? 3.621 -18.721 -10.227 1.00 70.94 92 ILE A O 1
ATOM 723 N N . VAL A 1 93 ? 4.582 -17.269 -8.813 1.00 72.88 93 VAL A N 1
ATOM 724 C CA . VAL A 1 93 ? 5.298 -16.497 -9.843 1.00 72.88 93 VAL A CA 1
ATOM 725 C C . VAL A 1 93 ? 6.310 -17.372 -10.592 1.00 72.88 93 VAL A C 1
ATOM 727 O O . VAL A 1 93 ? 6.382 -17.303 -11.822 1.00 72.88 93 VAL A O 1
ATOM 730 N N . ASN A 1 94 ? 7.026 -18.254 -9.885 1.00 67.75 94 ASN A N 1
ATOM 731 C CA . ASN A 1 94 ? 7.977 -19.186 -10.499 1.00 67.75 94 ASN A CA 1
ATOM 732 C C . ASN A 1 94 ? 7.295 -20.290 -11.327 1.00 67.75 94 ASN A C 1
ATOM 734 O O . ASN A 1 94 ? 7.903 -20.782 -12.275 1.00 67.75 94 ASN A O 1
ATOM 738 N N . ARG A 1 95 ? 6.043 -20.673 -11.020 1.00 64.75 95 ARG A N 1
ATOM 739 C CA . ARG A 1 95 ? 5.273 -21.646 -11.825 1.00 64.75 95 ARG A CA 1
ATOM 740 C C . ARG A 1 95 ? 4.563 -21.035 -13.032 1.00 64.75 95 ARG A C 1
ATOM 742 O O . ARG A 1 95 ? 4.435 -21.709 -14.048 1.00 64.75 95 ARG A O 1
ATOM 749 N N . ILE A 1 96 ? 4.073 -19.802 -12.922 1.00 60.16 96 ILE A N 1
ATOM 750 C CA . ILE A 1 96 ? 3.253 -19.142 -13.954 1.00 60.16 96 ILE A CA 1
ATOM 751 C C . ILE A 1 96 ? 4.121 -18.404 -14.995 1.00 60.16 96 ILE A C 1
ATOM 753 O O . ILE A 1 96 ? 3.697 -18.210 -16.138 1.00 60.16 96 ILE A O 1
ATOM 757 N N . GLY A 1 97 ? 5.349 -18.031 -14.618 1.00 54.38 97 GLY A N 1
ATOM 758 C CA . GLY A 1 97 ? 6.231 -17.179 -15.409 1.00 54.38 97 GLY A CA 1
ATOM 759 C C . GLY A 1 97 ? 5.817 -15.709 -15.294 1.00 54.38 97 GLY A C 1
ATOM 760 O O . GLY A 1 97 ? 4.641 -15.368 -15.432 1.00 54.38 97 GLY A O 1
ATOM 761 N N . ALA A 1 98 ? 6.789 -14.818 -15.068 1.00 55.28 98 ALA A N 1
ATOM 762 C CA . ALA A 1 98 ? 6.577 -13.395 -14.757 1.00 55.28 98 ALA A CA 1
ATOM 763 C C . ALA A 1 98 ? 5.615 -12.651 -15.712 1.00 55.28 98 ALA A C 1
ATOM 765 O O . ALA A 1 98 ? 4.985 -11.678 -15.312 1.00 55.28 98 ALA A O 1
ATOM 766 N N . LYS A 1 99 ? 5.462 -13.122 -16.957 1.00 53.34 99 LYS A N 1
ATOM 767 C CA . LYS A 1 99 ? 4.579 -12.540 -17.979 1.00 53.34 99 LYS A CA 1
ATOM 768 C C . LYS A 1 99 ? 3.079 -12.765 -17.735 1.00 53.34 99 LYS A C 1
ATOM 770 O O . LYS A 1 99 ? 2.296 -11.885 -18.064 1.00 53.34 99 LYS A O 1
ATOM 775 N N . ASN A 1 100 ? 2.678 -13.906 -17.170 1.00 57.66 100 ASN A N 1
ATOM 776 C CA . ASN A 1 100 ? 1.261 -14.235 -16.952 1.00 57.66 100 ASN A CA 1
ATOM 777 C C . ASN A 1 100 ? 0.760 -13.740 -15.582 1.00 57.66 100 ASN A C 1
ATOM 779 O O . ASN A 1 100 ? -0.400 -13.358 -15.450 1.00 57.66 100 ASN A O 1
ATOM 783 N N . ALA A 1 101 ? 1.647 -13.659 -14.583 1.00 54.06 101 ALA A N 1
ATOM 784 C CA . ALA A 1 101 ? 1.332 -13.064 -13.282 1.00 54.06 101 ALA A CA 1
ATOM 785 C C . ALA A 1 101 ? 1.025 -11.557 -13.397 1.00 54.06 101 ALA A C 1
ATOM 787 O O . ALA A 1 101 ? 0.093 -11.073 -12.768 1.00 54.06 101 ALA A O 1
ATOM 788 N N . LEU A 1 102 ? 1.750 -10.839 -14.265 1.00 53.84 102 LEU A N 1
ATOM 789 C CA . LEU A 1 102 ? 1.560 -9.400 -14.494 1.00 53.84 102 LEU A CA 1
ATOM 790 C C . LEU A 1 102 ? 0.272 -9.044 -15.260 1.00 53.84 102 LEU A C 1
ATOM 792 O O . LEU A 1 102 ? -0.103 -7.882 -15.284 1.00 53.84 102 LEU A O 1
ATOM 796 N N . LEU A 1 103 ? -0.366 -10.014 -15.925 1.00 52.78 103 LEU A N 1
ATOM 797 C CA . LEU A 1 103 ? -1.635 -9.828 -16.647 1.00 52.78 103 LEU A CA 1
ATOM 798 C C . LEU A 1 103 ? -2.864 -10.142 -15.780 1.00 52.78 103 LEU A C 1
ATOM 800 O O . LEU A 1 103 ? -3.985 -9.893 -16.212 1.00 52.78 103 LEU A O 1
ATOM 804 N N . THR A 1 104 ? -2.655 -10.726 -14.596 1.00 52.31 104 THR A N 1
ATOM 805 C CA . THR A 1 104 ? -3.733 -11.142 -13.681 1.00 52.31 104 THR A CA 1
ATOM 806 C C . THR A 1 104 ? -3.854 -10.215 -12.459 1.00 52.31 104 THR A C 1
ATOM 808 O O . THR A 1 104 ? -4.859 -10.282 -11.758 1.00 52.31 104 THR A O 1
ATOM 811 N N . ALA A 1 105 ? -2.847 -9.370 -12.206 1.00 52.84 105 ALA A N 1
ATOM 812 C CA . ALA A 1 105 ? -2.874 -8.284 -11.222 1.00 52.84 105 ALA A CA 1
ATOM 813 C C . ALA A 1 105 ? -3.335 -6.979 -11.882 1.00 52.84 105 ALA A C 1
ATOM 815 O O . ALA A 1 105 ? -4.069 -6.220 -11.215 1.00 52.84 105 ALA A O 1
#

Foldseek 3Di:
DDPPDPPPVVVPPPDPPPDVVVVVVLVVDVVSVVVVCCCVVPVVVVVVCVVCVLVVQCVVDPDSVVSVVVVVVVVVVVVVVVVVCVVCVVVVCVVCPVVVVVVVD

Radius of gyration: 23.36 Å; chains: 1; bounding box: 74×38×42 Å

Sequence (105 aa):
MPNSTPVIEAHSANRQAFSLRTAAELLRMPRFWGFIVYVVGVASVYDVFDQQFANFFKSFFASPQRGTEVFGFVTTGGELLNALIMFCAPAIVNRIGAKNALLTA